Protein AF-A0A938LWQ4-F1 (afdb_monomer)

Secondary structure (DSSP, 8-state):
----------------HHHHHHHHHHHHHHHHS-GGGGTPPPPGGGSEEEEEE--STHHHHHHHHHHH-TTEEEEEEE-S-SS--GGGHHHHSTHHHHHHHHHHHHHHHHHTS---EETTTTEESS-GGGGGGTS--PPTT---

Sequence (144 aa):
MSDRKSDSRRREVGITRRRLLGGAAAAAAFSVVPHRVLGGQAAPSEKVNVAIIGTGGQGIVNMKQLFTEPDVRIATLCDLNEESDYSLFYHGGTAGPLTEFVLMGNVALRSGKKLDFDARNLKVTNVPEANQFLQPDYRAGRSL

Mean predicted aligned error: 15.52 Å

Radius of gyration: 34.4 Å; Cα contacts (8 Å, |Δi|>4): 99; chains: 1; bounding box: 74×56×107 Å

Foldseek 3Di:
DDDDDDDDDDPDPDDDPVNVVVVVVVVVVVVPDPCVVVVDQDDPVQADEDEQEDCPDVNVVVVVVQVVDSRHDDPYYHDPDPDWDCVLPRQGTPRNVVVVVVVVVVLCVVVVHDFDADPVVRATDPDRVSVCVSDDDDDPPDDD

Structure (mmCIF, N/CA/C/O backbone):
data_AF-A0A938LWQ4-F1
#
_entry.id   AF-A0A938LWQ4-F1
#
loop_
_atom_site.group_PDB
_atom_site.id
_atom_site.type_symbol
_atom_site.label_atom_id
_atom_site.label_alt_id
_atom_site.label_comp_id
_atom_site.label_asym_id
_atom_site.label_entity_id
_atom_site.label_seq_id
_atom_site.pdbx_PDB_ins_code
_atom_site.Cartn_x
_atom_site.Cartn_y
_atom_site.Cartn_z
_atom_site.occupancy
_atom_site.B_iso_or_equiv
_atom_site.auth_seq_id
_atom_site.auth_comp_id
_atom_site.auth_asym_id
_atom_site.auth_atom_id
_atom_site.pdbx_PDB_model_num
ATOM 1 N N . MET A 1 1 ? -56.860 -29.060 79.924 1.00 41.91 1 MET A N 1
ATOM 2 C CA . MET A 1 1 ? -55.897 -29.916 79.201 1.00 41.91 1 MET A CA 1
ATOM 3 C C . MET A 1 1 ? -56.249 -29.887 77.720 1.00 41.91 1 MET A C 1
ATOM 5 O O . MET A 1 1 ? -57.419 -30.059 77.410 1.00 41.91 1 MET A O 1
ATOM 9 N N . SER A 1 2 ? -55.245 -29.707 76.861 1.00 36.28 2 SER A N 1
ATOM 10 C CA . SER A 1 2 ? -55.266 -29.695 75.387 1.00 36.28 2 SER A CA 1
ATOM 11 C C . SER A 1 2 ? -55.358 -28.326 74.704 1.00 36.28 2 SER A C 1
ATOM 13 O O . SER A 1 2 ? -56.429 -27.819 74.383 1.00 36.28 2 SER A O 1
ATOM 15 N N . ASP A 1 3 ? -54.159 -27.822 74.417 1.00 49.84 3 ASP A N 1
ATOM 16 C CA . ASP A 1 3 ? -53.772 -26.829 73.419 1.00 49.84 3 ASP A CA 1
ATOM 17 C C . ASP A 1 3 ? -54.41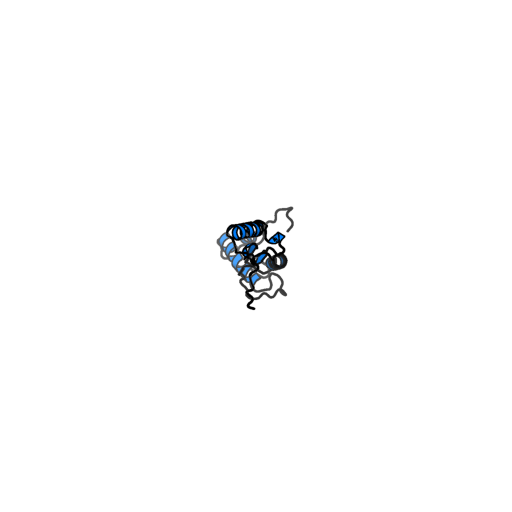4 -26.999 72.031 1.00 49.84 3 ASP A C 1
ATOM 19 O O . ASP A 1 3 ? -54.667 -28.116 71.568 1.00 49.84 3 ASP A O 1
ATOM 23 N N . ARG A 1 4 ? -54.508 -25.886 71.286 1.00 39.19 4 ARG A N 1
ATOM 24 C CA . ARG A 1 4 ? -54.213 -25.885 69.844 1.00 39.19 4 ARG A CA 1
ATOM 25 C C . ARG A 1 4 ? -53.704 -24.510 69.380 1.00 39.19 4 ARG A C 1
ATOM 27 O O . ARG A 1 4 ? -54.392 -23.503 69.508 1.00 39.19 4 ARG A O 1
ATOM 34 N N . LYS A 1 5 ? -52.461 -24.503 68.887 1.00 46.53 5 LYS A N 1
ATOM 35 C CA . LYS A 1 5 ? -51.712 -23.387 68.278 1.00 46.53 5 LYS A CA 1
ATOM 36 C C . LYS A 1 5 ? -52.145 -23.099 66.825 1.00 46.53 5 LYS A C 1
ATOM 38 O O . LYS A 1 5 ? -52.683 -23.984 66.173 1.00 46.53 5 LYS A O 1
ATOM 43 N N . SER A 1 6 ? -51.674 -21.929 66.361 1.00 43.19 6 SER A N 1
ATOM 44 C CA . SER A 1 6 ? -51.439 -21.436 64.981 1.00 43.19 6 SER A CA 1
ATOM 45 C C . SER A 1 6 ? -52.641 -20.791 64.265 1.00 43.19 6 SER A C 1
ATOM 47 O O . SER A 1 6 ? -53.777 -21.184 64.466 1.00 43.19 6 SER A O 1
ATOM 49 N N . ASP A 1 7 ? -52.493 -19.729 63.467 1.00 43.12 7 ASP A N 1
ATOM 50 C CA . ASP A 1 7 ? -51.381 -19.427 62.565 1.00 43.12 7 ASP A CA 1
ATOM 51 C C . ASP A 1 7 ? -51.295 -17.927 62.194 1.00 43.12 7 ASP A C 1
ATOM 53 O O . ASP A 1 7 ? -52.292 -17.258 61.908 1.00 43.12 7 ASP A O 1
ATOM 57 N N . SER A 1 8 ? -50.073 -17.395 62.191 1.00 49.62 8 SER A N 1
ATOM 58 C CA . SER A 1 8 ? -49.725 -16.048 61.742 1.00 49.62 8 SER A CA 1
ATOM 59 C C . SER A 1 8 ? -49.658 -16.017 60.212 1.00 49.62 8 SER A C 1
ATOM 61 O O . SER A 1 8 ? -48.726 -16.560 59.622 1.00 49.62 8 SER A O 1
ATOM 63 N N . ARG A 1 9 ? -50.615 -15.346 59.559 1.00 45.50 9 ARG A N 1
ATOM 64 C CA . AR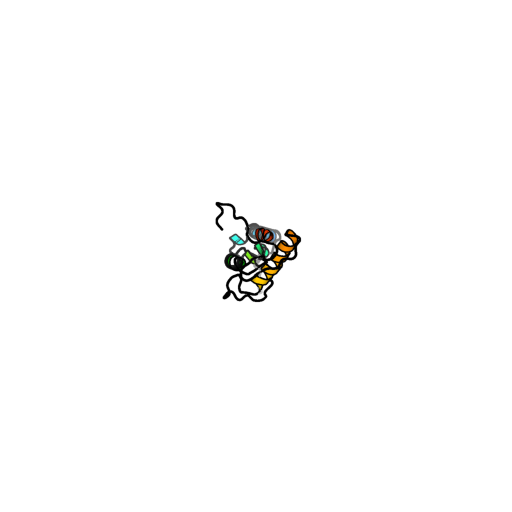G A 1 9 ? -50.643 -15.175 58.095 1.00 45.50 9 ARG A CA 1
ATOM 65 C C . ARG A 1 9 ? -49.373 -14.475 57.581 1.00 45.50 9 ARG A C 1
ATOM 67 O O . ARG A 1 9 ? -49.286 -13.247 57.598 1.00 45.50 9 ARG A O 1
ATOM 74 N N . ARG A 1 10 ? -48.407 -15.246 57.069 1.00 51.72 10 ARG A N 1
ATOM 75 C CA . ARG A 1 10 ? -47.344 -14.741 56.185 1.00 51.72 10 ARG A CA 1
ATOM 76 C C . ARG A 1 10 ? -48.003 -14.223 54.905 1.00 51.72 10 ARG A C 1
ATOM 78 O O . ARG A 1 10 ? -48.686 -14.973 54.216 1.00 51.72 10 ARG A O 1
ATOM 85 N N . ARG A 1 11 ? -47.814 -12.941 54.577 1.00 54.56 11 ARG A N 1
ATOM 86 C CA . ARG A 1 11 ? -48.158 -12.423 53.246 1.00 54.56 11 ARG A CA 1
ATOM 87 C C . ARG A 1 11 ? -47.180 -13.035 52.245 1.00 54.56 11 ARG A C 1
ATOM 89 O O . ARG A 1 11 ? -46.018 -12.640 52.217 1.00 54.56 11 ARG A O 1
ATOM 96 N N . GLU A 1 12 ? -47.638 -13.987 51.440 1.00 54.47 12 GLU A N 1
ATOM 97 C CA . GLU A 1 12 ? -46.891 -14.421 50.263 1.00 54.47 12 GLU A CA 1
ATOM 98 C C . GLU A 1 12 ? -46.734 -13.235 49.310 1.00 54.47 12 GLU A C 1
ATOM 100 O O . GLU A 1 12 ? -47.704 -12.663 48.807 1.00 54.47 12 GLU A O 1
ATOM 105 N N . VAL A 1 13 ? -45.487 -12.835 49.075 1.00 62.38 13 VAL A N 1
ATOM 106 C CA . VAL A 1 13 ? -45.141 -11.814 48.089 1.00 62.38 13 VAL A CA 1
ATOM 107 C C . VAL A 1 13 ? -45.169 -12.476 46.710 1.00 62.38 13 VAL A C 1
ATOM 109 O O . VAL A 1 13 ? -44.136 -12.802 46.136 1.00 62.38 13 VAL A O 1
ATOM 112 N N . GLY A 1 14 ? -46.372 -12.727 46.196 1.00 59.81 14 GLY A N 1
ATOM 113 C CA . GLY A 1 14 ? -46.571 -13.352 44.890 1.00 59.81 14 GLY A CA 1
ATOM 114 C C . GLY A 1 14 ? -46.091 -12.452 43.749 1.00 59.81 14 GLY A C 1
ATOM 115 O O . GLY A 1 14 ? -46.441 -11.267 43.684 1.00 59.81 14 GLY A O 1
ATOM 116 N N . ILE A 1 15 ? -45.303 -13.011 42.826 1.00 68.75 15 ILE A N 1
ATOM 117 C CA . ILE A 1 15 ? -44.886 -12.337 41.590 1.00 68.75 15 ILE A CA 1
ATOM 118 C C . ILE A 1 15 ? -46.146 -11.983 40.793 1.00 68.75 15 ILE A C 1
ATOM 120 O O . ILE A 1 15 ? -46.818 -12.837 40.222 1.00 68.75 15 ILE A O 1
ATOM 124 N N . THR A 1 16 ? -46.500 -10.700 40.785 1.00 77.12 16 THR A N 1
ATOM 125 C 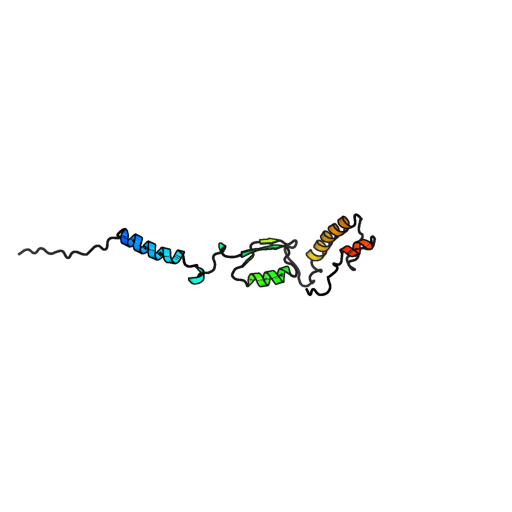CA . THR A 1 16 ? -47.697 -10.201 40.103 1.00 77.12 16 THR A CA 1
ATOM 126 C C . THR A 1 16 ? -47.316 -9.661 38.727 1.00 77.12 16 THR A C 1
ATOM 128 O O . THR A 1 16 ? -46.314 -8.959 38.603 1.00 77.12 16 THR A O 1
ATOM 131 N N . ARG A 1 17 ? -48.148 -9.886 37.698 1.00 73.56 17 ARG A N 1
ATOM 132 C CA . ARG A 1 17 ? -47.932 -9.369 36.325 1.00 73.56 17 ARG A CA 1
ATOM 133 C C . ARG A 1 17 ? -47.619 -7.870 36.284 1.00 73.56 17 ARG A C 1
ATOM 135 O O . ARG A 1 17 ? -46.773 -7.441 35.517 1.00 73.56 17 ARG A O 1
ATOM 142 N N . ARG A 1 18 ? -48.244 -7.077 37.160 1.00 71.88 18 ARG A N 1
ATOM 143 C CA . ARG A 1 18 ? -48.015 -5.627 37.283 1.00 71.88 18 ARG A CA 1
ATOM 144 C C . ARG A 1 18 ? -46.629 -5.279 37.841 1.00 71.88 18 ARG A C 1
ATOM 146 O O . ARG A 1 18 ? -46.050 -4.276 37.452 1.00 71.88 18 ARG A O 1
ATOM 153 N N . ARG A 1 19 ? -46.084 -6.127 38.715 1.00 70.50 19 ARG A N 1
ATOM 154 C CA . ARG A 1 19 ? -44.716 -6.016 39.236 1.00 70.50 19 ARG A CA 1
ATOM 155 C C . ARG A 1 19 ? -43.687 -6.444 38.194 1.00 70.50 19 ARG A C 1
ATOM 157 O O . ARG A 1 19 ? -42.657 -5.798 38.071 1.00 70.50 19 ARG A O 1
ATOM 164 N N . LEU A 1 20 ? -44.009 -7.479 37.416 1.00 74.38 20 LEU A N 1
ATOM 165 C CA . LEU A 1 20 ? -43.198 -7.920 36.283 1.00 74.38 20 LEU A CA 1
ATOM 166 C C . LEU A 1 20 ? -43.141 -6.842 35.187 1.00 74.38 20 LEU A C 1
ATOM 168 O O . LEU A 1 20 ? -42.060 -6.474 34.752 1.00 74.38 20 LEU A O 1
ATOM 172 N N . LEU A 1 21 ? -44.292 -6.279 34.803 1.00 75.62 21 LEU A N 1
ATOM 173 C CA . LEU A 1 21 ? -44.386 -5.189 33.825 1.00 75.62 21 LEU A CA 1
ATOM 174 C C . LEU A 1 21 ? -43.743 -3.896 34.341 1.00 75.62 21 LEU A C 1
ATOM 176 O O . LEU A 1 21 ? -43.045 -3.225 33.589 1.00 75.62 21 LEU A O 1
ATOM 180 N N . GLY A 1 22 ? -43.921 -3.573 35.626 1.00 71.12 22 GLY A N 1
ATOM 181 C CA . GLY A 1 22 ? -43.239 -2.444 36.262 1.00 71.12 22 GLY A CA 1
ATOM 182 C C . GLY A 1 22 ? -41.714 -2.601 36.276 1.00 71.12 22 GLY A C 1
ATOM 183 O O . GLY A 1 22 ? -41.002 -1.639 36.014 1.00 71.12 22 GLY A O 1
ATOM 184 N N . GLY A 1 23 ? -41.207 -3.817 36.509 1.00 68.31 23 GLY A N 1
ATOM 185 C CA . GLY A 1 23 ? -39.777 -4.128 36.410 1.00 68.31 23 GLY A CA 1
ATOM 186 C C . GLY A 1 23 ? -39.251 -4.121 34.970 1.00 68.31 23 GLY A C 1
ATOM 187 O O . GLY A 1 23 ? -38.166 -3.606 34.717 1.00 68.31 23 GLY A O 1
ATOM 188 N N . ALA A 1 24 ? -40.032 -4.625 34.011 1.00 65.62 24 ALA A N 1
ATOM 189 C CA . ALA A 1 24 ? -39.672 -4.637 32.593 1.00 65.62 24 ALA A CA 1
ATOM 190 C C . ALA A 1 24 ? -39.586 -3.220 31.998 1.00 65.62 24 ALA A C 1
ATOM 192 O O . ALA A 1 24 ? -38.665 -2.929 31.239 1.00 65.62 24 ALA A O 1
ATOM 193 N N . ALA A 1 25 ? -40.495 -2.319 32.387 1.00 64.12 25 ALA A N 1
ATOM 194 C CA . ALA A 1 25 ? -40.453 -0.917 31.972 1.00 64.12 25 ALA A CA 1
ATOM 195 C C . ALA A 1 25 ? -39.181 -0.200 32.467 1.00 64.12 25 ALA A C 1
ATOM 197 O O . ALA A 1 25 ? -38.581 0.571 31.721 1.00 64.12 25 ALA A O 1
ATOM 198 N N . ALA A 1 26 ? -38.725 -0.498 33.689 1.00 65.56 26 ALA A N 1
ATOM 199 C CA . ALA A 1 26 ? -37.473 0.043 34.220 1.00 65.56 26 ALA A CA 1
ATOM 200 C C . ALA A 1 26 ? -36.231 -0.505 33.489 1.00 65.56 26 ALA A C 1
ATOM 202 O O . ALA A 1 26 ? -35.278 0.236 33.264 1.00 65.56 26 ALA A O 1
ATOM 203 N N . ALA A 1 27 ? -36.244 -1.774 33.067 1.00 64.25 27 ALA A N 1
ATOM 204 C CA . ALA A 1 27 ? -35.154 -2.367 32.288 1.00 64.25 27 ALA A CA 1
ATOM 205 C C . ALA A 1 27 ? -35.065 -1.793 30.860 1.00 64.25 27 ALA A C 1
ATOM 207 O O . ALA A 1 27 ? -33.968 -1.571 30.352 1.00 64.25 27 ALA A O 1
ATOM 208 N N . ALA A 1 28 ? -36.205 -1.491 30.229 1.00 64.12 28 ALA A N 1
ATOM 209 C CA . ALA A 1 28 ? -36.238 -0.892 28.894 1.00 64.12 28 ALA A CA 1
ATOM 210 C C . ALA A 1 28 ? -35.584 0.502 28.850 1.00 64.12 28 ALA A C 1
ATOM 212 O O . ALA A 1 28 ? -34.988 0.861 27.835 1.00 64.12 28 ALA A O 1
ATOM 213 N N . ALA A 1 29 ? -35.606 1.260 29.951 1.00 62.03 29 ALA A N 1
ATOM 214 C CA . ALA A 1 29 ? -34.924 2.554 30.035 1.00 62.03 29 ALA A CA 1
ATOM 215 C C . ALA A 1 29 ? -33.407 2.451 29.764 1.00 62.03 29 ALA A C 1
ATOM 217 O O . ALA A 1 29 ? -32.833 3.358 29.167 1.00 62.03 29 ALA A O 1
ATOM 218 N N . PHE A 1 30 ? -32.769 1.324 30.105 1.00 61.81 30 PHE A N 1
ATOM 219 C CA . PHE A 1 30 ? -31.350 1.076 29.817 1.00 61.81 30 PHE A CA 1
ATOM 220 C C . PHE A 1 30 ? -31.072 0.690 28.358 1.00 61.81 30 PHE A C 1
ATOM 222 O O . PHE A 1 30 ? -29.930 0.772 27.924 1.00 61.81 30 PHE A O 1
ATOM 229 N N . SER A 1 31 ? -32.094 0.295 27.592 1.00 64.06 31 SER A N 1
ATOM 230 C CA . SER A 1 31 ? -31.951 -0.021 26.160 1.00 64.06 31 SER A CA 1
ATOM 231 C C . SER A 1 31 ? -32.012 1.209 25.249 1.00 64.06 31 SER A C 1
ATOM 233 O O . SER A 1 31 ? -31.576 1.141 24.105 1.00 64.06 31 SER A O 1
ATOM 235 N N . VAL A 1 32 ? -32.537 2.333 25.754 1.00 70.38 32 VAL A N 1
ATOM 236 C CA . VAL A 1 32 ? -32.623 3.607 25.016 1.00 70.38 32 VAL A CA 1
ATOM 237 C C . VAL A 1 32 ? -31.348 4.435 25.178 1.00 70.38 32 VAL A C 1
ATOM 239 O O . VAL A 1 32 ? -30.988 5.208 24.293 1.00 70.38 32 VAL A O 1
ATOM 242 N N . VAL A 1 33 ? -30.646 4.276 26.300 1.00 63.09 33 VAL A N 1
ATOM 243 C CA . VAL A 1 33 ? -29.387 4.978 26.543 1.00 63.09 33 VAL A CA 1
ATOM 244 C C . VAL A 1 33 ? -28.272 4.278 25.757 1.00 63.09 33 VAL A C 1
ATOM 246 O O . VAL A 1 33 ? -28.076 3.076 25.941 1.00 63.09 33 VAL A O 1
ATOM 249 N N . PRO A 1 34 ? -27.516 4.995 24.903 1.00 60.09 34 PRO A N 1
ATOM 250 C CA . PRO A 1 34 ? -26.382 4.416 24.194 1.00 60.09 34 PRO A CA 1
ATOM 251 C C . PRO A 1 34 ? -25.416 3.759 25.180 1.00 60.09 34 PRO A C 1
ATOM 253 O O . PRO A 1 34 ? -25.013 4.377 26.166 1.00 60.09 34 PRO A O 1
ATOM 256 N N . HIS A 1 35 ? -25.006 2.522 24.901 1.00 63.66 35 HIS A N 1
ATOM 257 C CA . HIS A 1 35 ? -24.163 1.737 25.809 1.00 63.66 35 HIS A CA 1
ATOM 258 C C . HIS A 1 35 ? -22.798 2.404 26.108 1.00 63.66 35 HIS A C 1
ATOM 260 O O . HIS A 1 35 ? -22.193 2.140 27.148 1.00 63.66 35 HIS A O 1
ATOM 266 N N . ARG A 1 36 ? -22.368 3.351 25.253 1.00 60.16 36 ARG A N 1
ATOM 267 C CA . ARG A 1 36 ? -21.210 4.238 25.461 1.00 60.16 36 ARG A CA 1
ATOM 268 C C . ARG A 1 36 ? -21.320 5.073 26.745 1.00 60.16 36 ARG A C 1
ATOM 270 O O . ARG A 1 36 ? -20.305 5.359 27.367 1.00 60.16 36 ARG A O 1
ATOM 277 N N . VAL A 1 37 ? -22.535 5.425 27.176 1.00 66.44 37 VAL A N 1
ATOM 278 C CA . VAL A 1 37 ? -22.796 6.176 28.422 1.00 66.44 37 VAL A CA 1
ATOM 279 C C . VAL A 1 37 ? -22.718 5.266 29.658 1.00 66.44 37 VAL A C 1
ATOM 281 O O . VAL A 1 37 ? -22.463 5.737 30.761 1.00 66.44 37 VAL A O 1
ATOM 284 N N . LEU A 1 38 ? -22.893 3.953 29.479 1.00 68.50 38 LEU A N 1
ATOM 285 C CA . LEU A 1 38 ? -22.858 2.945 30.544 1.00 68.50 38 LEU A CA 1
ATOM 286 C C . LEU A 1 38 ? -21.462 2.319 30.740 1.00 68.50 38 LEU A C 1
ATOM 288 O O . LEU A 1 38 ? -21.314 1.401 31.544 1.00 68.50 38 LEU A O 1
ATOM 292 N N . GLY A 1 39 ? -20.434 2.817 30.040 1.00 60.09 39 GLY A N 1
ATOM 293 C CA . GLY A 1 39 ? -19.034 2.429 30.256 1.00 60.09 39 GLY A CA 1
ATOM 294 C C . GLY A 1 39 ? -18.616 1.077 29.661 1.00 60.09 39 GLY A C 1
ATOM 295 O O . GLY A 1 39 ? -17.603 0.522 30.079 1.00 60.09 39 GLY A O 1
ATOM 296 N N . GLY A 1 40 ? -19.371 0.530 28.702 1.00 66.50 40 GLY A N 1
ATOM 297 C CA . GLY A 1 40 ? -19.002 -0.700 27.987 1.00 66.50 40 GLY A CA 1
ATOM 298 C C . GLY A 1 40 ? -17.992 -0.460 26.856 1.00 66.50 40 GLY A C 1
ATOM 299 O O . GLY A 1 40 ? -17.974 0.611 26.251 1.00 66.50 40 GLY A O 1
ATOM 300 N N . GLN A 1 41 ? -17.157 -1.459 26.540 1.00 64.88 41 GLN A N 1
ATOM 301 C CA . GLN A 1 41 ? -16.360 -1.432 25.306 1.00 64.88 41 GLN A CA 1
ATOM 302 C C . GLN A 1 41 ? -17.291 -1.472 24.090 1.00 64.88 41 GLN A C 1
ATOM 304 O O . GLN A 1 41 ? -18.196 -2.305 24.047 1.00 64.88 41 GLN A O 1
ATOM 309 N N . ALA A 1 42 ? -17.027 -0.608 23.102 1.00 65.44 42 ALA A N 1
ATOM 310 C CA . ALA A 1 42 ? -17.794 -0.547 21.863 1.00 65.44 42 ALA A CA 1
ATOM 311 C C . ALA A 1 42 ? -17.909 -1.938 21.225 1.00 65.44 42 ALA A C 1
ATOM 313 O O . ALA A 1 42 ? -16.896 -2.581 20.919 1.00 65.44 42 ALA A O 1
ATOM 314 N N . ALA A 1 43 ? -19.147 -2.396 21.023 1.00 69.00 43 ALA A N 1
ATOM 315 C CA . ALA A 1 43 ? -19.410 -3.654 20.340 1.00 69.00 43 ALA A CA 1
ATOM 316 C C . ALA A 1 43 ? -18.754 -3.647 18.942 1.00 69.00 43 ALA A C 1
ATOM 318 O O . ALA A 1 43 ? -18.733 -2.603 18.287 1.00 69.00 43 ALA A O 1
ATOM 319 N N . PRO A 1 44 ? -18.256 -4.788 18.427 1.00 65.25 44 PRO A N 1
ATOM 320 C CA . PRO A 1 44 ? -17.601 -4.840 17.116 1.00 65.25 44 PRO A CA 1
ATOM 321 C C . PRO A 1 44 ? -18.435 -4.282 15.949 1.00 65.25 44 PRO A C 1
ATOM 323 O O . PRO A 1 44 ? -17.860 -3.860 14.953 1.00 65.25 44 PRO A O 1
ATOM 326 N N . SER A 1 45 ? -19.768 -4.271 16.064 1.00 73.62 45 SER A N 1
ATOM 327 C CA . SER A 1 45 ? -20.697 -3.693 15.083 1.00 73.62 45 SER A CA 1
ATOM 328 C C . SER A 1 45 ? -20.775 -2.163 15.106 1.00 73.62 45 SER A C 1
ATOM 330 O O . SER A 1 45 ? -21.267 -1.577 14.150 1.00 73.62 45 SER A O 1
ATOM 332 N N . GLU A 1 46 ? -20.325 -1.515 16.182 1.00 76.88 46 GLU A N 1
ATOM 333 C CA . GLU A 1 46 ? -20.259 -0.052 16.287 1.00 76.88 46 GLU A CA 1
ATOM 334 C C . GLU A 1 46 ? -18.932 0.524 15.770 1.00 76.88 46 GLU A C 1
ATOM 336 O O . GLU A 1 46 ? -18.773 1.742 15.717 1.00 76.88 46 GLU A O 1
ATOM 341 N N . LYS A 1 47 ? -17.975 -0.337 15.402 1.00 88.00 47 LYS A N 1
ATOM 342 C CA . LYS A 1 47 ? -16.682 0.078 14.855 1.00 88.00 47 LYS A CA 1
ATOM 343 C C . LYS A 1 47 ? -16.746 0.229 13.341 1.00 88.00 47 LYS A C 1
ATOM 345 O O . LYS A 1 47 ? -17.387 -0.560 12.645 1.00 88.00 47 LYS A O 1
ATOM 350 N N . VAL A 1 48 ? -16.005 1.199 12.819 1.00 91.00 48 VAL A N 1
ATOM 351 C CA . VAL A 1 48 ? -15.792 1.350 11.380 1.00 91.00 48 VAL A CA 1
ATOM 352 C C . VAL A 1 48 ? -14.877 0.224 10.900 1.00 91.00 48 VAL A C 1
ATOM 354 O O . VAL A 1 48 ? -13.731 0.113 11.338 1.00 91.00 48 VAL A O 1
ATOM 357 N N . ASN A 1 49 ? -15.384 -0.614 9.992 1.00 92.69 49 ASN A N 1
ATOM 358 C C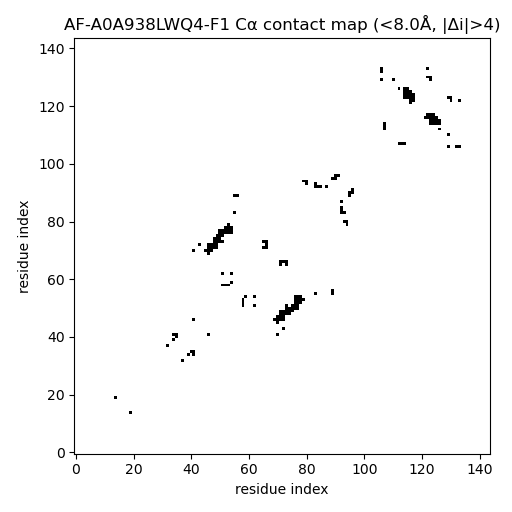A . ASN A 1 49 ? -14.608 -1.685 9.372 1.00 92.69 49 ASN A CA 1
ATOM 359 C C . ASN A 1 49 ? -13.791 -1.137 8.203 1.00 92.69 49 ASN A C 1
ATOM 361 O O . ASN A 1 49 ? -14.349 -0.679 7.207 1.00 92.69 49 ASN A O 1
ATOM 365 N N . VAL A 1 50 ? -12.471 -1.223 8.319 1.00 93.38 50 VAL A N 1
ATOM 366 C CA . VAL A 1 50 ? -11.525 -0.737 7.315 1.00 93.38 50 VAL A CA 1
ATOM 367 C C . VAL A 1 50 ? -10.832 -1.921 6.648 1.00 93.38 50 VAL A C 1
ATOM 369 O O . VAL A 1 50 ? -10.336 -2.826 7.321 1.00 93.38 50 VAL A O 1
ATOM 372 N N . ALA A 1 51 ? -10.795 -1.905 5.317 1.00 93.88 51 ALA A N 1
ATOM 373 C CA . ALA A 1 51 ? -9.944 -2.775 4.514 1.00 93.88 51 ALA A CA 1
ATOM 374 C C . ALA A 1 51 ? -8.701 -1.992 4.082 1.00 93.88 51 ALA A C 1
ATOM 376 O O . ALA A 1 51 ? -8.821 -0.846 3.649 1.00 93.88 51 ALA A O 1
ATOM 377 N N . ILE A 1 52 ? -7.525 -2.608 4.186 1.00 90.75 52 ILE A N 1
ATOM 378 C CA . ILE A 1 52 ? -6.266 -2.001 3.743 1.00 90.75 52 ILE A CA 1
ATOM 379 C C . ILE A 1 52 ? -5.767 -2.738 2.499 1.00 90.75 52 ILE A C 1
ATOM 381 O O . ILE A 1 52 ? -5.628 -3.961 2.519 1.00 90.75 52 ILE A O 1
ATOM 385 N N . ILE A 1 53 ? -5.495 -1.985 1.430 1.00 91.38 53 ILE A N 1
ATOM 386 C CA . ILE A 1 53 ? -4.890 -2.477 0.186 1.00 91.38 53 ILE A CA 1
ATOM 387 C C . ILE A 1 53 ? -3.551 -1.765 0.017 1.00 91.38 53 ILE A C 1
ATOM 389 O O . ILE A 1 53 ? -3.524 -0.545 -0.140 1.00 91.38 53 ILE A O 1
ATOM 393 N N . GLY A 1 54 ? -2.459 -2.524 0.056 1.00 87.69 54 GLY A N 1
ATOM 394 C CA . GLY A 1 54 ? -1.105 -1.979 0.097 1.00 87.69 54 GLY A CA 1
ATOM 395 C C . GLY A 1 54 ? -0.721 -1.535 1.510 1.00 87.69 54 GLY A C 1
ATOM 396 O O . GLY A 1 54 ? -1.223 -0.553 2.054 1.00 87.69 54 GLY A O 1
ATOM 397 N N . THR A 1 55 ? 0.195 -2.279 2.112 1.00 85.12 55 THR A N 1
ATOM 398 C CA . THR A 1 55 ? 0.650 -2.131 3.503 1.00 85.12 55 THR A CA 1
ATOM 399 C C . THR A 1 55 ? 2.025 -1.498 3.602 1.00 85.12 55 THR A C 1
ATOM 401 O O . THR A 1 55 ? 2.426 -1.037 4.670 1.00 85.12 55 THR A O 1
ATOM 404 N N . GLY A 1 56 ? 2.718 -1.404 2.469 1.00 81.50 56 GLY A N 1
ATOM 405 C CA . GLY A 1 56 ? 3.947 -0.651 2.339 1.00 81.50 56 GLY A CA 1
ATOM 406 C C . GLY A 1 56 ? 3.732 0.851 2.506 1.00 81.50 56 GLY A C 1
ATOM 407 O O . GLY A 1 56 ? 2.673 1.418 2.223 1.00 81.50 56 GLY A O 1
ATOM 408 N N . GLY A 1 57 ? 4.787 1.528 2.935 1.00 81.94 57 GLY A N 1
ATOM 409 C CA . GLY A 1 57 ? 4.873 2.962 2.784 1.00 81.94 57 GLY A CA 1
ATOM 410 C C . GLY A 1 57 ? 3.870 3.788 3.588 1.00 81.94 57 GLY A C 1
ATOM 411 O O . GLY A 1 57 ? 3.832 3.686 4.808 1.00 81.94 57 GLY A O 1
ATOM 412 N N . GLN A 1 58 ? 3.052 4.616 2.928 1.00 82.75 58 GLN A N 1
ATOM 413 C CA . GLN A 1 58 ? 1.999 5.381 3.616 1.00 82.75 58 GLN A CA 1
ATOM 414 C C . GLN A 1 58 ? 0.943 4.456 4.239 1.00 82.75 58 GLN A C 1
ATOM 416 O O . GLN A 1 58 ? 0.349 4.800 5.260 1.00 82.75 58 GLN A O 1
ATOM 421 N N . GLY A 1 59 ? 0.762 3.252 3.681 1.00 85.50 59 GLY A N 1
ATOM 422 C CA . GLY A 1 59 ? -0.120 2.228 4.234 1.00 85.50 59 GLY A CA 1
ATOM 423 C C . GLY A 1 59 ? 0.241 1.886 5.677 1.00 85.50 59 GLY A C 1
ATOM 424 O O . GLY A 1 59 ? -0.642 1.881 6.531 1.00 85.50 59 GLY A O 1
ATOM 425 N N . ILE A 1 60 ? 1.530 1.701 5.991 1.00 85.94 60 ILE A N 1
ATOM 426 C CA . ILE A 1 60 ? 1.964 1.373 7.357 1.00 85.94 60 ILE A CA 1
ATOM 427 C C . ILE A 1 60 ? 1.757 2.537 8.329 1.00 85.94 60 ILE A C 1
ATOM 429 O O . ILE A 1 60 ? 1.416 2.315 9.490 1.00 85.94 60 ILE A O 1
ATOM 433 N N . VAL A 1 61 ? 1.957 3.776 7.869 1.00 87.25 61 VAL A N 1
ATOM 434 C CA . VAL A 1 61 ? 1.786 4.983 8.691 1.00 87.25 61 VAL A CA 1
ATOM 435 C C . VAL A 1 61 ? 0.315 5.141 9.060 1.00 87.25 61 VAL A C 1
ATOM 437 O O . VAL A 1 61 ? -0.017 5.224 10.243 1.00 87.25 61 VAL A O 1
ATOM 440 N N . ASN A 1 62 ? -0.563 5.067 8.061 1.00 89.50 62 ASN A N 1
ATOM 441 C CA . ASN A 1 62 ? -2.005 5.156 8.255 1.00 89.50 62 ASN A CA 1
ATOM 442 C C . ASN A 1 62 ? -2.516 3.999 9.116 1.00 89.50 62 ASN A C 1
ATOM 444 O O . ASN A 1 62 ? -3.303 4.207 10.031 1.00 89.50 62 ASN A O 1
ATOM 448 N N . MET A 1 63 ? -2.039 2.777 8.874 1.00 90.31 63 MET A N 1
ATOM 449 C CA . MET A 1 63 ? -2.450 1.602 9.638 1.00 90.31 63 MET A CA 1
ATOM 450 C C . MET A 1 63 ? -2.066 1.728 11.116 1.00 90.31 63 MET A C 1
ATOM 452 O O . MET A 1 63 ? -2.898 1.466 11.980 1.00 90.31 63 MET A O 1
ATOM 456 N N . LYS A 1 64 ? -0.843 2.187 11.420 1.00 89.38 64 LYS A N 1
ATOM 457 C CA . LYS A 1 64 ? -0.402 2.446 12.800 1.00 89.38 64 LYS A CA 1
ATOM 458 C C . LYS A 1 64 ? -1.297 3.463 13.505 1.00 89.38 64 LYS A C 1
ATOM 460 O O . LYS A 1 64 ? -1.635 3.250 14.663 1.00 89.38 64 LYS A O 1
ATOM 465 N N . GLN A 1 65 ? -1.703 4.527 12.813 1.00 92.06 65 GLN A N 1
ATOM 466 C CA . GLN A 1 65 ? -2.637 5.514 13.362 1.00 92.06 65 GLN A CA 1
ATOM 467 C C . GLN A 1 65 ? -4.026 4.903 13.585 1.00 92.06 65 GLN A C 1
ATOM 469 O O . GLN A 1 65 ? -4.579 5.003 14.676 1.00 92.06 65 GLN A O 1
ATOM 474 N N . LEU A 1 66 ? -4.553 4.172 12.602 1.00 92.94 66 LEU A N 1
ATOM 475 C CA . LEU A 1 66 ? -5.857 3.513 12.701 1.00 92.94 66 LEU A CA 1
ATOM 476 C C . LEU A 1 66 ? -5.910 2.454 13.812 1.00 92.94 66 LEU A C 1
ATOM 478 O O . LEU A 1 66 ? -6.960 2.271 14.416 1.00 92.94 66 LEU A O 1
ATOM 482 N N . PHE A 1 67 ? -4.798 1.783 14.128 1.00 89.75 67 PHE A N 1
ATOM 483 C CA . PHE A 1 67 ? -4.725 0.849 15.258 1.00 89.75 67 PHE A CA 1
ATOM 484 C C . PHE A 1 67 ? -4.870 1.526 16.623 1.00 89.75 67 PHE A C 1
ATOM 486 O O . PHE A 1 67 ? -5.275 0.868 17.581 1.00 89.75 67 PHE A O 1
ATOM 493 N N . THR A 1 68 ? -4.536 2.815 16.729 1.00 91.38 68 THR A N 1
ATOM 494 C CA . THR A 1 68 ? -4.726 3.575 17.972 1.00 91.38 68 THR A CA 1
ATOM 495 C C . THR A 1 68 ? -6.152 4.090 18.143 1.00 91.38 68 THR A C 1
ATOM 497 O O . THR A 1 68 ? -6.530 4.457 19.254 1.00 91.38 68 THR A O 1
ATOM 500 N N . GLU A 1 69 ? -6.962 4.061 17.082 1.00 91.94 69 GLU A N 1
ATOM 501 C CA . GLU A 1 69 ? -8.337 4.544 17.119 1.00 91.94 69 GLU A CA 1
ATOM 502 C C . GLU A 1 69 ? -9.288 3.475 17.683 1.00 91.94 69 GLU A C 1
ATOM 504 O O . GLU A 1 69 ? -9.492 2.424 17.064 1.00 91.94 69 GLU A O 1
ATOM 509 N N . PRO A 1 70 ? -9.932 3.713 18.840 1.00 87.62 70 PRO A N 1
ATOM 510 C CA . PRO A 1 70 ? -10.769 2.706 19.496 1.00 87.62 70 PRO A CA 1
ATOM 511 C C . PRO A 1 70 ? -12.014 2.330 18.678 1.00 87.62 70 PRO A C 1
ATOM 513 O O . PRO A 1 70 ? -12.515 1.205 18.801 1.00 87.62 70 PRO A O 1
ATOM 516 N N . ASP A 1 71 ? -12.479 3.249 17.830 1.00 89.81 71 ASP A N 1
ATOM 517 C CA . ASP A 1 71 ? -13.666 3.115 16.982 1.00 89.81 71 ASP A CA 1
ATOM 518 C C . ASP A 1 71 ? -13.370 2.485 15.610 1.00 89.81 71 ASP A C 1
ATOM 520 O O . ASP A 1 71 ? -14.287 2.279 14.813 1.00 89.81 71 ASP A O 1
ATOM 524 N N . VAL A 1 72 ? -12.115 2.124 15.326 1.00 92.38 72 VAL A N 1
ATOM 525 C CA . VAL A 1 72 ? -11.721 1.481 14.069 1.00 92.38 72 VAL A CA 1
ATOM 526 C C . VAL A 1 72 ? -11.448 -0.004 14.286 1.00 92.38 72 VAL A C 1
ATOM 528 O O . VAL A 1 72 ? -10.907 -0.445 15.302 1.00 92.38 72 VAL A O 1
ATOM 531 N N . ARG A 1 73 ? -11.832 -0.806 13.293 1.00 91.19 73 ARG A N 1
ATOM 532 C CA . ARG A 1 73 ? -11.435 -2.204 13.165 1.00 91.19 73 ARG A CA 1
ATOM 533 C C . ARG A 1 73 ? -10.847 -2.425 11.778 1.00 91.19 73 ARG A C 1
ATOM 535 O O . ARG A 1 73 ? -11.554 -2.326 10.779 1.00 91.19 73 ARG A O 1
ATOM 542 N N . ILE A 1 74 ? -9.579 -2.815 11.720 1.00 92.00 74 ILE A N 1
ATOM 543 C CA . ILE A 1 74 ? -8.987 -3.331 10.483 1.00 92.00 74 ILE A CA 1
ATOM 544 C C . ILE A 1 74 ? -9.542 -4.741 10.273 1.00 92.00 74 ILE A C 1
ATOM 546 O O . ILE A 1 74 ? -9.278 -5.652 11.057 1.00 92.00 74 ILE A O 1
ATOM 550 N N . ALA A 1 75 ? -10.401 -4.895 9.269 1.00 92.06 75 ALA A N 1
ATOM 551 C CA . ALA A 1 75 ? -11.144 -6.126 9.024 1.00 92.06 75 ALA A CA 1
ATOM 552 C C . ALA A 1 75 ? -10.396 -7.084 8.094 1.00 92.06 75 ALA A C 1
ATOM 554 O O . ALA A 1 75 ? -10.479 -8.295 8.281 1.00 92.06 75 ALA A O 1
ATOM 555 N N . THR A 1 76 ? -9.685 -6.545 7.101 1.00 92.62 76 THR A N 1
ATOM 556 C CA . THR A 1 76 ? -8.920 -7.331 6.132 1.00 92.62 76 THR A CA 1
ATOM 557 C C . THR A 1 76 ? -7.720 -6.554 5.614 1.00 92.62 76 THR A C 1
ATOM 559 O O . THR A 1 76 ? -7.717 -5.319 5.584 1.00 92.62 76 THR A O 1
ATOM 562 N N . LEU A 1 77 ? -6.726 -7.312 5.168 1.00 91.50 77 LEU A N 1
ATOM 563 C CA . LEU A 1 77 ? -5.484 -6.834 4.592 1.00 91.50 77 LEU A CA 1
ATOM 564 C C . LEU A 1 77 ? -5.282 -7.478 3.223 1.00 91.50 77 LEU A C 1
ATOM 566 O O . LEU A 1 77 ? -5.574 -8.661 3.057 1.00 91.50 77 LEU A O 1
ATOM 570 N N . CYS A 1 78 ? -4.792 -6.708 2.260 1.00 90.19 78 CYS A N 1
ATOM 571 C CA . CYS A 1 78 ? -4.369 -7.204 0.959 1.00 90.19 78 CYS A CA 1
ATOM 572 C C . CYS A 1 78 ? -3.023 -6.574 0.603 1.00 90.19 78 CYS A C 1
ATOM 574 O O . CYS A 1 78 ? -2.915 -5.351 0.490 1.00 90.19 78 CYS A O 1
ATOM 576 N N . ASP A 1 79 ? -2.009 -7.412 0.428 1.00 87.00 79 ASP A N 1
ATOM 577 C CA . ASP A 1 79 ? -0.708 -7.031 -0.106 1.00 87.00 79 ASP A CA 1
ATOM 578 C C . ASP A 1 79 ? -0.194 -8.151 -1.020 1.00 87.00 79 ASP A C 1
ATOM 580 O O . ASP A 1 79 ? -0.642 -9.294 -0.927 1.00 87.00 79 ASP A O 1
ATOM 584 N N . LEU A 1 80 ? 0.715 -7.806 -1.928 1.00 82.50 80 LEU A N 1
ATOM 585 C CA . LEU A 1 80 ? 1.386 -8.763 -2.809 1.00 82.50 80 LEU A CA 1
ATOM 586 C C . LEU A 1 80 ? 2.434 -9.570 -2.042 1.00 82.50 80 LEU A C 1
ATOM 588 O O . LEU A 1 80 ? 2.730 -10.705 -2.411 1.00 82.50 80 LEU A O 1
ATOM 592 N N . ASN A 1 81 ? 2.989 -8.973 -0.988 1.00 79.50 81 ASN A N 1
ATOM 593 C CA . ASN A 1 81 ? 3.998 -9.593 -0.156 1.00 79.50 81 ASN A CA 1
ATOM 594 C C . ASN A 1 81 ? 3.383 -10.104 1.147 1.00 79.50 81 ASN A C 1
ATOM 596 O O . ASN A 1 81 ? 2.692 -9.365 1.846 1.00 79.50 81 ASN A O 1
ATOM 600 N N . GLU A 1 82 ? 3.707 -11.342 1.509 1.00 81.19 82 GLU A N 1
ATOM 601 C CA . GLU A 1 82 ? 3.396 -11.880 2.838 1.00 81.19 82 GLU A CA 1
ATOM 602 C C . GLU A 1 82 ? 4.240 -11.192 3.924 1.00 81.19 82 GLU A C 1
ATOM 604 O O . GLU A 1 82 ? 3.735 -10.846 4.990 1.00 81.19 82 GLU A O 1
ATOM 609 N N . GLU A 1 83 ? 5.504 -10.897 3.608 1.00 77.00 83 GLU A N 1
ATOM 610 C CA . GLU A 1 83 ? 6.437 -10.174 4.471 1.00 77.00 83 GLU A CA 1
ATOM 611 C C . GLU A 1 83 ? 7.152 -9.066 3.692 1.00 77.00 83 GLU A C 1
ATOM 613 O O . GLU A 1 83 ? 7.453 -9.207 2.507 1.00 77.00 83 GLU A O 1
ATOM 618 N N . SER A 1 84 ? 7.450 -7.950 4.357 1.00 73.31 84 SER A N 1
ATOM 619 C CA . SER A 1 84 ? 8.168 -6.826 3.748 1.00 73.31 84 SER A CA 1
ATOM 6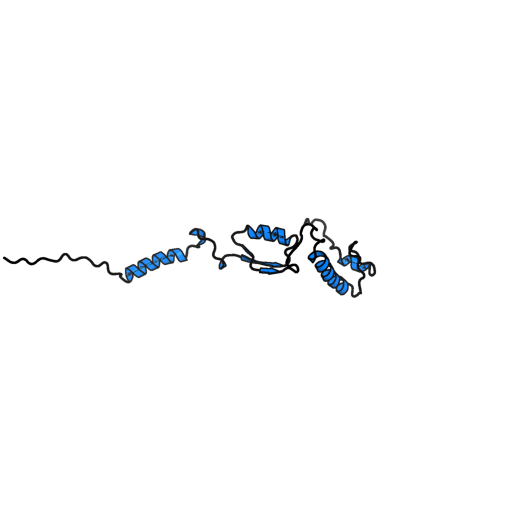20 C C . SER A 1 84 ? 9.390 -6.448 4.574 1.00 73.31 84 SER A C 1
ATOM 622 O O . SER A 1 84 ? 9.274 -6.134 5.759 1.00 73.31 84 SER A O 1
ATOM 624 N N . ASP A 1 85 ? 10.557 -6.428 3.930 1.00 74.75 85 ASP A N 1
ATOM 625 C CA . ASP A 1 85 ? 11.770 -5.846 4.497 1.00 74.75 85 ASP A CA 1
ATOM 626 C C . ASP A 1 85 ? 11.766 -4.327 4.280 1.00 74.75 85 ASP A C 1
ATOM 628 O O . ASP A 1 85 ? 11.971 -3.822 3.174 1.00 74.75 85 ASP A O 1
ATOM 632 N N . TYR A 1 86 ? 11.516 -3.588 5.359 1.00 71.12 86 TYR A N 1
ATOM 633 C CA . TYR A 1 86 ? 11.480 -2.127 5.344 1.00 71.12 86 TYR A CA 1
ATOM 634 C C . TYR A 1 86 ? 12.869 -1.477 5.440 1.00 71.12 86 TYR A C 1
ATOM 636 O O . TYR A 1 86 ? 12.964 -0.253 5.330 1.00 71.12 86 TYR A O 1
ATOM 644 N N . SER A 1 87 ? 13.946 -2.252 5.628 1.00 72.81 87 SER A N 1
ATOM 645 C CA . SER A 1 87 ? 15.317 -1.722 5.673 1.00 72.81 87 SER A CA 1
ATOM 646 C C . SER A 1 87 ? 15.777 -1.178 4.317 1.00 72.81 87 SER A C 1
ATOM 648 O O . SER A 1 87 ? 16.567 -0.237 4.258 1.00 72.81 87 SER A O 1
ATOM 650 N N . LEU A 1 88 ? 15.213 -1.704 3.227 1.00 66.88 88 LEU A N 1
ATOM 651 C CA . LEU A 1 88 ? 15.550 -1.336 1.852 1.00 66.88 88 LEU A CA 1
ATOM 652 C C . LEU A 1 88 ? 14.790 -0.099 1.332 1.00 66.88 88 LEU A C 1
ATOM 654 O O . LEU A 1 88 ? 14.927 0.263 0.162 1.00 66.88 88 LEU A O 1
ATOM 658 N N . PHE A 1 89 ? 14.035 0.586 2.203 1.00 62.44 89 PHE A N 1
ATOM 659 C CA . PHE A 1 89 ? 13.180 1.732 1.861 1.00 62.44 89 PHE A CA 1
ATOM 660 C C . PHE A 1 89 ? 12.127 1.382 0.780 1.00 62.44 89 PHE A C 1
ATOM 662 O O . PHE A 1 89 ? 12.133 0.300 0.201 1.00 62.44 89 PHE A O 1
ATOM 669 N N . TYR A 1 90 ? 11.174 2.282 0.513 1.00 61.88 90 TYR A N 1
ATOM 670 C CA . TYR A 1 90 ? 9.956 2.037 -0.296 1.00 61.88 90 TYR A CA 1
ATOM 671 C C . TYR A 1 90 ? 10.141 1.257 -1.618 1.00 61.88 90 TYR A C 1
ATOM 673 O O . TYR A 1 90 ? 9.215 0.574 -2.050 1.00 61.88 90 TYR A O 1
ATOM 681 N N . HIS A 1 91 ? 11.305 1.367 -2.261 1.00 63.19 91 HIS A N 1
ATOM 682 C CA . HIS A 1 91 ? 11.573 0.804 -3.587 1.00 63.19 91 HIS A CA 1
ATOM 683 C C . HIS A 1 91 ? 12.529 -0.393 -3.596 1.00 63.19 91 HIS A C 1
ATOM 685 O O . HIS A 1 91 ? 12.686 -1.018 -4.640 1.00 63.19 91 HIS A O 1
ATOM 691 N N . GLY A 1 92 ? 13.177 -0.719 -2.475 1.00 66.31 92 GLY A N 1
ATOM 692 C CA . GLY A 1 92 ? 14.197 -1.768 -2.464 1.00 66.31 92 GLY A CA 1
ATOM 693 C C . GLY A 1 92 ? 13.679 -3.166 -2.107 1.00 66.31 92 GLY A C 1
ATOM 694 O O . GLY A 1 92 ? 14.389 -4.141 -2.324 1.00 66.31 92 GLY A O 1
ATOM 695 N N . GLY A 1 93 ? 12.447 -3.284 -1.600 1.00 73.00 93 GLY A N 1
ATOM 696 C CA . GLY A 1 93 ? 11.777 -4.571 -1.373 1.00 73.00 93 GLY A CA 1
ATOM 697 C C . GLY A 1 93 ? 10.981 -5.060 -2.590 1.00 73.00 93 GLY A C 1
ATOM 698 O O . GLY A 1 93 ? 10.696 -4.294 -3.505 1.00 73.00 93 GLY A O 1
ATOM 699 N N . THR A 1 94 ? 10.542 -6.320 -2.580 1.00 74.38 94 THR A N 1
ATOM 700 C CA . THR A 1 94 ? 9.875 -7.008 -3.710 1.00 74.38 94 THR A CA 1
ATOM 701 C C . THR A 1 94 ? 8.656 -6.274 -4.290 1.00 74.38 94 THR A C 1
ATOM 703 O O . THR A 1 94 ? 8.421 -6.318 -5.498 1.00 74.38 94 THR A O 1
ATOM 706 N N . ALA A 1 95 ? 7.887 -5.561 -3.461 1.00 78.19 95 ALA A N 1
ATOM 707 C CA . ALA A 1 95 ? 6.654 -4.901 -3.906 1.00 78.19 95 ALA A CA 1
ATOM 708 C C . ALA A 1 95 ? 6.909 -3.662 -4.779 1.00 78.19 95 ALA A C 1
ATOM 710 O O . ALA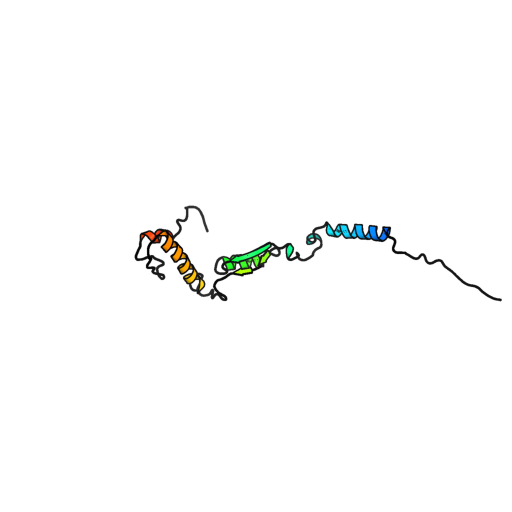 A 1 95 ? 6.090 -3.355 -5.646 1.00 78.19 95 ALA A O 1
ATOM 711 N N . GLY A 1 96 ? 8.028 -2.958 -4.573 1.00 79.12 96 GLY A N 1
ATOM 712 C CA . GLY A 1 96 ? 8.362 -1.740 -5.315 1.00 79.12 96 GLY A CA 1
ATOM 713 C C . GLY A 1 96 ? 8.544 -2.014 -6.813 1.00 79.12 96 GLY A C 1
ATOM 714 O O . GLY A 1 96 ? 7.753 -1.505 -7.610 1.00 79.12 96 GLY A O 1
ATOM 715 N N . PRO A 1 97 ? 9.498 -2.882 -7.200 1.00 79.44 97 PRO A N 1
ATOM 716 C CA . PRO A 1 97 ? 9.725 -3.261 -8.593 1.00 79.44 97 PRO A CA 1
ATOM 717 C C . PRO A 1 97 ? 8.516 -3.942 -9.245 1.00 79.44 97 PRO A C 1
ATOM 719 O O . PRO A 1 97 ? 8.261 -3.749 -10.431 1.00 79.44 97 PRO A O 1
ATOM 722 N N . LEU A 1 98 ? 7.735 -4.720 -8.485 1.00 81.94 98 LEU A N 1
ATOM 723 C CA . LEU A 1 98 ? 6.520 -5.349 -9.009 1.00 81.94 98 LEU A CA 1
ATOM 724 C C . LEU A 1 98 ? 5.443 -4.307 -9.342 1.00 81.94 98 LEU A C 1
ATOM 726 O O . LEU A 1 98 ? 4.835 -4.360 -10.411 1.00 81.94 98 LEU A O 1
ATOM 730 N N . THR A 1 99 ? 5.234 -3.333 -8.455 1.00 82.50 99 THR A N 1
ATOM 731 C CA . THR A 1 99 ? 4.305 -2.223 -8.702 1.00 82.50 99 THR A CA 1
ATOM 732 C C . THR A 1 99 ? 4.770 -1.391 -9.893 1.00 82.50 99 THR A C 1
ATOM 734 O O . THR A 1 99 ? 3.967 -1.066 -10.764 1.00 82.50 99 THR A O 1
ATOM 737 N N . GLU A 1 100 ? 6.067 -1.097 -9.977 1.00 83.69 100 GLU A N 1
ATOM 738 C CA . GLU A 1 100 ? 6.672 -0.399 -11.112 1.00 83.69 100 GLU A CA 1
ATOM 739 C C . GLU A 1 100 ? 6.435 -1.140 -12.434 1.00 83.69 100 GLU A C 1
ATOM 741 O O . GLU A 1 100 ? 5.973 -0.538 -13.403 1.00 83.69 100 GLU A O 1
ATOM 746 N N . PHE A 1 101 ? 6.649 -2.457 -12.461 1.00 85.56 101 PHE A N 1
ATOM 747 C CA . PHE A 1 101 ? 6.369 -3.289 -13.629 1.00 85.56 101 PHE A CA 1
ATOM 748 C C . PHE A 1 101 ? 4.896 -3.211 -14.063 1.00 85.56 101 PHE A C 1
ATOM 750 O O . PHE A 1 101 ? 4.603 -3.002 -15.243 1.00 85.56 101 PHE A O 1
ATOM 757 N N . VAL A 1 102 ? 3.957 -3.322 -13.117 1.00 87.62 102 VAL A N 1
ATOM 758 C CA . VAL A 1 102 ? 2.515 -3.215 -13.404 1.00 87.62 102 VAL A CA 1
ATOM 759 C C . VAL A 1 102 ? 2.164 -1.829 -13.951 1.00 87.62 102 VAL A C 1
ATOM 761 O O . VAL A 1 102 ? 1.451 -1.714 -14.951 1.00 87.62 102 VAL A O 1
ATOM 764 N N . LEU A 1 103 ? 2.696 -0.766 -13.344 1.00 89.19 103 LEU A N 1
ATOM 765 C CA . LEU A 1 103 ? 2.482 0.606 -13.806 1.00 89.19 103 LEU A CA 1
ATOM 766 C C . LEU A 1 103 ? 3.086 0.841 -15.193 1.00 89.19 103 LEU A C 1
ATOM 768 O O . LEU A 1 103 ? 2.493 1.560 -16.002 1.00 89.19 103 LEU A O 1
ATOM 772 N N . MET A 1 104 ? 4.203 0.188 -15.516 1.00 92.06 104 MET A N 1
ATOM 773 C CA . MET A 1 104 ? 4.787 0.262 -16.851 1.00 92.06 104 MET A CA 1
ATOM 774 C C . MET A 1 104 ? 3.900 -0.361 -17.926 1.00 92.06 104 MET A C 1
ATOM 776 O O . MET A 1 104 ? 3.861 0.152 -19.046 1.00 92.06 104 MET A O 1
ATOM 780 N N . GLY A 1 105 ? 3.092 -1.364 -17.575 1.00 90.56 105 GLY A N 1
ATOM 781 C CA . GLY A 1 105 ? 2.021 -1.864 -18.438 1.00 90.56 105 GLY A CA 1
ATOM 782 C C . GLY A 1 105 ? 1.033 -0.765 -18.844 1.00 90.56 105 GLY A C 1
ATOM 783 O O . GLY A 1 105 ? 0.707 -0.629 -20.023 1.00 90.56 105 GLY A O 1
ATOM 784 N N . ASN A 1 106 ? 0.623 0.095 -17.907 1.00 92.94 106 ASN A N 1
ATOM 785 C CA . ASN A 1 106 ? -0.277 1.213 -18.212 1.00 92.94 106 ASN A CA 1
ATOM 786 C C . ASN A 1 106 ? 0.370 2.239 -19.148 1.00 92.94 106 ASN A C 1
ATOM 788 O O . ASN A 1 106 ? -0.288 2.769 -20.041 1.00 92.94 106 ASN A O 1
ATOM 792 N N . VAL A 1 107 ? 1.660 2.519 -18.977 1.00 93.31 107 VAL A N 1
ATOM 793 C CA . VAL A 1 107 ? 2.388 3.446 -19.855 1.00 93.31 107 VAL A CA 1
ATOM 794 C C . VAL A 1 107 ? 2.577 2.850 -21.254 1.00 93.31 107 VAL A C 1
ATOM 796 O O . VAL A 1 107 ? 2.412 3.558 -22.249 1.00 93.31 107 VAL A O 1
ATOM 799 N N . ALA A 1 108 ? 2.848 1.547 -21.362 1.00 92.75 108 ALA A N 1
ATOM 800 C CA . ALA A 1 108 ? 2.903 0.844 -22.644 1.00 92.75 108 ALA A CA 1
ATOM 801 C C . ALA A 1 108 ? 1.547 0.897 -23.370 1.00 92.75 108 ALA A C 1
ATOM 803 O O . ALA A 1 108 ? 1.489 1.238 -24.551 1.00 92.75 108 ALA A O 1
ATOM 804 N N . LEU A 1 109 ? 0.443 0.669 -22.649 1.00 93.94 109 LEU A N 1
ATOM 805 C CA . LEU A 1 109 ? -0.911 0.791 -23.200 1.00 93.94 109 LEU A CA 1
ATOM 806 C C . LEU A 1 109 ? -1.222 2.219 -23.661 1.00 93.94 109 LEU A C 1
ATOM 808 O O . LEU A 1 109 ? -1.746 2.410 -24.754 1.00 93.94 109 LEU A O 1
ATOM 812 N N . ARG A 1 110 ? -0.866 3.230 -22.860 1.00 92.50 110 ARG A N 1
ATOM 813 C CA . ARG A 1 110 ? -1.099 4.645 -23.195 1.00 92.50 110 ARG A CA 1
ATOM 814 C C . ARG A 1 110 ? -0.255 5.132 -24.367 1.00 92.50 110 ARG A C 1
ATOM 816 O O . ARG A 1 110 ? -0.721 5.962 -25.139 1.00 92.50 110 ARG A O 1
ATOM 823 N N . SER A 1 111 ? 0.976 4.647 -24.492 1.00 92.56 111 SER A N 1
ATOM 824 C CA . SER A 1 111 ? 1.852 4.990 -25.617 1.00 92.56 111 SER A CA 1
ATOM 825 C C . SER A 1 111 ? 1.508 4.211 -26.889 1.00 92.56 111 SER A C 1
ATOM 827 O O . SER A 1 111 ? 1.823 4.670 -27.985 1.00 92.56 111 SER A O 1
ATOM 829 N N . GLY A 1 112 ? 0.875 3.038 -26.767 1.00 94.38 112 GLY A N 1
ATOM 830 C CA . GLY A 1 112 ? 0.614 2.140 -27.892 1.00 94.38 112 GLY A CA 1
ATOM 831 C C . GLY A 1 112 ? 1.897 1.581 -28.519 1.00 94.38 112 GLY A C 1
ATOM 832 O O . GLY A 1 112 ? 1.903 1.205 -29.693 1.00 94.38 112 GLY A O 1
ATOM 833 N N . LYS A 1 113 ? 3.007 1.575 -27.770 1.00 94.44 113 LYS A N 1
ATOM 834 C CA . LYS A 1 113 ? 4.334 1.145 -28.226 1.00 94.44 113 LYS A CA 1
ATOM 835 C C . LYS A 1 113 ? 4.927 0.127 -27.258 1.00 94.44 113 LYS A C 1
ATOM 837 O O . LYS A 1 113 ? 4.603 0.101 -26.073 1.00 94.44 113 LYS A O 1
ATOM 842 N N . LYS A 1 114 ? 5.846 -0.694 -27.767 1.00 95.19 114 LYS A N 1
ATOM 843 C CA . LYS A 1 114 ? 6.724 -1.503 -26.920 1.00 95.19 114 LYS A CA 1
ATOM 844 C C . LYS A 1 114 ? 7.759 -0.583 -26.273 1.00 95.19 114 LYS A C 1
ATOM 846 O O . LYS A 1 114 ? 8.417 0.173 -26.984 1.00 95.19 114 LYS A O 1
ATOM 851 N N . LEU A 1 115 ? 7.908 -0.668 -24.956 1.00 94.75 115 LEU A N 1
ATOM 852 C CA . LEU A 1 115 ? 8.827 0.172 -24.193 1.00 94.75 115 LEU A CA 1
ATOM 853 C C . LEU A 1 115 ? 10.040 -0.637 -23.743 1.00 94.75 115 LEU A C 1
ATOM 855 O O . LEU A 1 115 ? 9.887 -1.734 -23.209 1.00 94.75 115 LEU A O 1
ATOM 859 N N . ASP A 1 116 ? 11.217 -0.056 -23.932 1.00 94.69 116 ASP A N 1
ATOM 860 C CA . ASP A 1 116 ? 12.458 -0.494 -23.310 1.00 94.69 116 ASP A CA 1
ATOM 861 C C . ASP A 1 116 ? 12.730 0.470 -22.153 1.00 94.69 116 ASP A C 1
ATOM 863 O O . ASP A 1 116 ? 12.779 1.692 -22.336 1.00 94.69 116 ASP A O 1
ATOM 867 N N . PHE A 1 117 ? 12.829 -0.079 -20.944 1.00 92.00 117 PHE A N 1
ATOM 868 C CA . PHE A 1 117 ? 12.848 0.699 -19.713 1.00 92.00 117 PHE A CA 1
ATOM 869 C C . PHE A 1 117 ? 14.120 0.436 -18.910 1.00 92.00 117 PHE A C 1
ATOM 871 O O . PHE A 1 117 ? 14.461 -0.708 -18.605 1.00 92.00 117 PHE A O 1
ATOM 878 N N . ASP A 1 118 ? 14.818 1.514 -18.567 1.00 91.00 118 ASP A N 1
ATOM 879 C CA . ASP A 1 118 ? 15.957 1.507 -17.662 1.00 91.00 118 ASP A CA 1
ATOM 880 C C . ASP A 1 118 ? 15.463 1.704 -16.227 1.00 91.00 118 ASP A C 1
ATOM 882 O O . ASP A 1 118 ? 15.238 2.831 -15.781 1.00 91.00 118 ASP A O 1
ATOM 886 N N . ALA A 1 119 ? 15.321 0.594 -15.502 1.00 84.62 119 ALA A N 1
ATOM 887 C CA . ALA A 1 119 ? 14.856 0.587 -14.116 1.00 84.62 119 ALA A CA 1
ATOM 8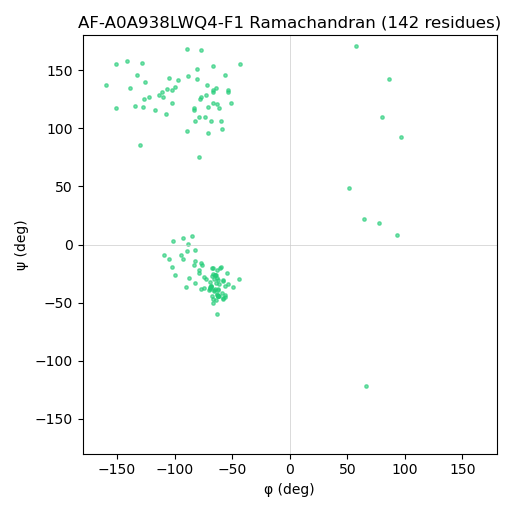88 C C . ALA A 1 119 ? 15.827 1.257 -13.132 1.00 84.62 119 ALA A C 1
ATOM 890 O O . ALA A 1 119 ? 15.417 1.670 -12.054 1.00 84.62 119 ALA A O 1
ATOM 891 N N . ARG A 1 120 ? 17.116 1.400 -13.475 1.00 83.94 120 ARG A N 1
ATOM 892 C CA . ARG A 1 120 ? 18.069 2.082 -12.582 1.00 83.94 120 ARG A CA 1
ATOM 893 C C . ARG A 1 120 ? 17.900 3.591 -12.640 1.00 83.94 120 ARG A C 1
ATOM 895 O O . ARG A 1 120 ? 18.024 4.257 -11.620 1.00 83.94 120 ARG A O 1
ATOM 902 N N . ASN A 1 121 ? 17.636 4.113 -13.835 1.00 88.50 121 ASN A N 1
ATOM 903 C CA . ASN A 1 121 ? 17.481 5.547 -14.074 1.00 88.50 121 ASN A CA 1
ATOM 904 C C . ASN A 1 121 ? 16.013 5.986 -14.192 1.00 88.50 121 ASN A C 1
ATOM 906 O O . ASN A 1 121 ? 15.756 7.159 -14.456 1.00 88.50 121 ASN A O 1
ATOM 910 N N . LEU A 1 122 ? 15.068 5.056 -14.007 1.00 87.69 122 LEU A N 1
ATOM 911 C CA . LEU A 1 122 ? 13.621 5.258 -14.099 1.00 87.69 122 LEU A CA 1
ATOM 912 C C . LEU A 1 122 ? 13.204 5.944 -15.409 1.00 87.69 122 LEU A C 1
ATOM 914 O O . LEU A 1 122 ? 12.477 6.940 -15.404 1.00 87.69 122 LEU A O 1
ATOM 918 N N . LYS A 1 123 ? 13.711 5.443 -16.544 1.00 92.31 123 LYS A N 1
ATOM 919 C CA . LYS A 1 123 ? 13.566 6.116 -17.843 1.00 92.31 123 LYS A CA 1
ATOM 920 C C . LYS A 1 123 ? 13.250 5.154 -18.983 1.00 92.31 123 LYS A C 1
ATOM 922 O O . LYS A 1 123 ? 13.913 4.136 -19.157 1.00 92.31 123 LYS A O 1
ATOM 927 N N . VAL A 1 124 ? 12.287 5.525 -19.826 1.00 94.88 124 VAL A N 1
ATOM 928 C CA . VAL A 1 124 ? 12.058 4.863 -21.119 1.00 94.88 124 VAL A CA 1
ATOM 929 C C . VAL A 1 124 ? 13.113 5.340 -22.116 1.00 94.88 124 VAL A C 1
ATOM 931 O O . VAL A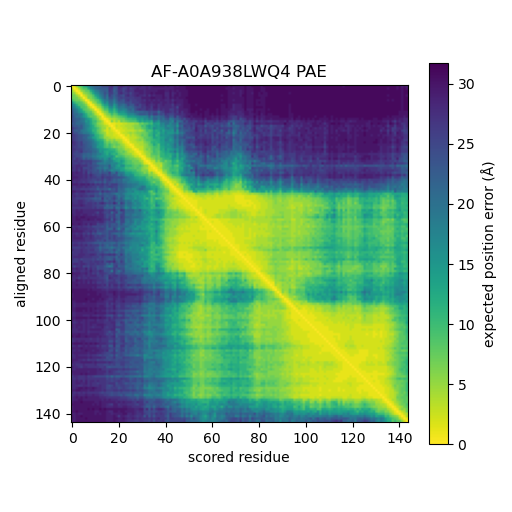 1 124 ? 13.279 6.547 -22.324 1.00 94.88 124 VAL A O 1
ATOM 934 N N . THR A 1 125 ? 13.811 4.399 -22.748 1.00 96.25 125 THR A N 1
ATOM 935 C CA . THR A 1 125 ? 14.975 4.684 -23.604 1.00 96.25 125 THR A CA 1
ATOM 936 C C . THR A 1 125 ? 14.650 4.697 -25.095 1.00 96.25 125 THR A C 1
ATOM 938 O O . THR A 1 125 ? 15.318 5.398 -25.850 1.00 96.25 125 THR A O 1
ATOM 941 N N . ASN A 1 126 ? 13.616 3.970 -25.524 1.00 96.50 126 ASN A N 1
ATOM 942 C CA . ASN A 1 126 ? 13.284 3.781 -26.939 1.00 96.50 126 ASN A CA 1
ATOM 943 C C . ASN A 1 126 ? 12.110 4.647 -27.445 1.00 96.50 126 ASN A C 1
ATOM 945 O O . ASN A 1 126 ? 11.992 4.866 -28.648 1.00 96.50 126 ASN A O 1
ATOM 949 N N . VAL A 1 127 ? 11.262 5.158 -26.546 1.00 95.75 127 VAL A N 1
ATOM 950 C CA . VAL A 1 127 ? 10.131 6.054 -26.853 1.00 95.75 127 VAL A CA 1
ATOM 951 C C . VAL A 1 127 ? 10.191 7.268 -25.914 1.00 95.75 127 VAL A C 1
ATOM 953 O O . VAL A 1 127 ? 9.579 7.244 -24.842 1.00 95.75 127 VAL A O 1
ATOM 956 N N . PRO A 1 128 ? 10.959 8.323 -26.255 1.00 93.25 128 PRO A N 1
ATOM 957 C CA . PRO A 1 128 ? 11.194 9.460 -25.365 1.00 93.25 128 PRO A CA 1
ATOM 958 C C . PRO A 1 128 ? 9.913 10.141 -24.878 1.00 93.25 128 PRO A C 1
ATOM 960 O O . PRO A 1 128 ? 9.840 10.534 -23.714 1.00 93.25 128 PRO A O 1
ATOM 963 N N . GLU A 1 129 ? 8.886 10.215 -25.726 1.00 93.06 129 GLU A N 1
ATOM 964 C CA . GLU A 1 129 ? 7.600 10.843 -25.421 1.00 93.06 129 GLU A CA 1
ATOM 965 C C . GLU A 1 129 ? 6.848 10.103 -24.310 1.00 93.06 129 GLU A C 1
ATOM 967 O O . GLU A 1 129 ? 6.070 10.724 -23.591 1.00 93.06 129 GLU A O 1
ATOM 972 N N . ALA A 1 130 ?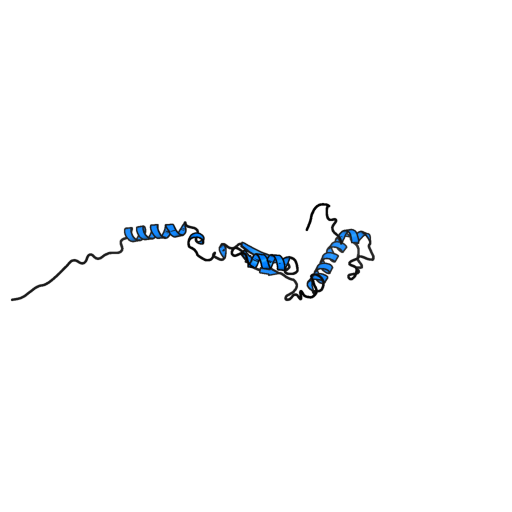 7.083 8.801 -24.114 1.00 93.94 130 ALA A N 1
ATOM 973 C CA . ALA A 1 130 ? 6.432 8.027 -23.056 1.00 93.94 130 ALA A CA 1
ATOM 974 C C . ALA A 1 130 ? 6.884 8.453 -21.647 1.00 93.94 130 ALA A C 1
ATOM 976 O O . ALA A 1 130 ? 6.150 8.241 -20.681 1.00 93.94 130 ALA A O 1
ATOM 977 N N . ASN A 1 131 ? 8.045 9.112 -21.520 1.00 92.75 131 ASN A N 1
ATOM 978 C CA . ASN A 1 131 ? 8.534 9.621 -20.235 1.00 92.75 131 ASN A CA 1
ATOM 979 C C . ASN A 1 131 ? 7.610 10.693 -19.632 1.00 92.75 131 ASN A C 1
ATOM 981 O O . ASN A 1 131 ? 7.593 10.850 -18.414 1.00 92.75 131 ASN A O 1
ATOM 985 N N . GLN A 1 132 ? 6.776 11.359 -20.444 1.00 91.25 132 GLN A N 1
ATOM 986 C CA . GLN A 1 132 ? 5.751 12.292 -19.952 1.00 91.25 132 GLN A CA 1
ATOM 987 C C . GLN A 1 132 ? 4.728 11.616 -19.018 1.00 91.25 132 GLN A C 1
ATOM 989 O O . GLN A 1 132 ? 4.022 12.285 -18.275 1.00 91.25 132 GLN A O 1
ATOM 994 N N . PHE A 1 133 ? 4.606 10.285 -19.075 1.00 90.56 133 PHE A N 1
ATOM 995 C CA . PHE A 1 133 ? 3.675 9.519 -18.249 1.00 90.56 133 PHE A CA 1
ATOM 996 C C . PHE A 1 133 ? 4.306 8.983 -16.959 1.00 90.56 133 PHE A C 1
ATOM 998 O O . PHE A 1 133 ? 3.575 8.457 -16.123 1.00 90.56 133 PHE A O 1
ATOM 1005 N N . LEU A 1 134 ? 5.632 9.087 -16.807 1.00 88.25 134 LEU A N 1
ATOM 1006 C CA . LEU A 1 134 ? 6.356 8.595 -15.632 1.00 88.25 134 LEU A CA 1
ATOM 1007 C C . LEU A 1 134 ? 6.319 9.581 -14.468 1.00 88.25 134 LEU A C 1
ATOM 1009 O O . LEU A 1 134 ? 6.298 9.161 -13.314 1.00 88.25 134 LEU A O 1
ATOM 1013 N N . GLN A 1 135 ? 6.314 10.881 -14.763 1.00 80.12 135 GLN A N 1
ATOM 1014 C CA . GLN A 1 135 ? 6.242 11.915 -13.740 1.00 80.12 135 GLN A CA 1
ATOM 1015 C C . GLN A 1 135 ? 4.927 12.683 -13.845 1.00 80.12 135 GLN A C 1
ATOM 1017 O O . GLN A 1 135 ? 4.571 13.139 -14.930 1.00 80.12 135 GLN A O 1
ATOM 1022 N N . PRO A 1 136 ? 4.183 12.825 -12.737 1.00 74.50 136 PRO A N 1
ATOM 1023 C CA . PRO A 1 136 ? 3.020 13.689 -12.714 1.00 74.50 136 PRO A CA 1
ATOM 1024 C C . PRO A 1 136 ? 3.451 15.160 -12.735 1.00 74.50 136 PRO A C 1
ATOM 1026 O O . PRO A 1 136 ? 4.337 15.569 -11.983 1.00 74.50 136 PRO A O 1
ATOM 1029 N N . ASP A 1 137 ? 2.758 15.974 -13.529 1.00 75.44 137 ASP A N 1
ATOM 1030 C CA . ASP A 1 137 ? 2.854 17.429 -13.436 1.00 75.44 137 ASP A CA 1
ATOM 1031 C C . ASP A 1 137 ? 2.175 17.895 -12.142 1.00 75.44 137 ASP A C 1
ATOM 1033 O O . ASP A 1 137 ? 0.951 18.064 -12.064 1.00 75.44 137 ASP A O 1
ATOM 1037 N N . TYR A 1 138 ? 2.967 18.087 -11.089 1.00 73.81 138 TYR A N 1
ATOM 1038 C CA . TYR A 1 138 ? 2.465 18.687 -9.861 1.00 73.81 138 TYR A CA 1
ATOM 1039 C C . TYR A 1 138 ? 2.090 20.147 -10.118 1.00 73.81 138 TYR A C 1
ATOM 1041 O O . TYR A 1 138 ? 2.909 20.970 -10.526 1.00 73.81 138 TYR A O 1
ATOM 1049 N N . ARG A 1 139 ? 0.826 20.491 -9.855 1.00 76.75 139 ARG A N 1
ATOM 1050 C CA . ARG A 1 139 ? 0.366 21.881 -9.937 1.00 76.75 139 ARG A CA 1
ATOM 1051 C C . ARG A 1 139 ? 1.046 22.716 -8.855 1.00 76.75 139 ARG A C 1
ATOM 1053 O O . ARG A 1 139 ? 1.043 22.333 -7.684 1.00 76.75 139 ARG A O 1
ATOM 1060 N N . ALA A 1 140 ? 1.560 23.881 -9.244 1.00 79.00 140 ALA A N 1
ATOM 1061 C CA . ALA A 1 140 ? 2.159 24.835 -8.319 1.00 79.00 140 ALA A CA 1
ATOM 1062 C C . ALA A 1 140 ? 1.193 25.175 -7.164 1.00 79.00 140 ALA A C 1
ATOM 1064 O O . ALA A 1 140 ? 0.015 25.453 -7.392 1.00 79.00 140 ALA A O 1
ATOM 1065 N N . GLY A 1 141 ? 1.699 25.148 -5.926 1.00 79.38 141 GLY A N 1
ATOM 1066 C CA . GLY A 1 141 ? 0.952 25.541 -4.723 1.00 79.38 141 GLY A CA 1
ATOM 1067 C C . GLY A 1 141 ? 0.234 24.418 -3.963 1.00 79.38 141 GLY A C 1
ATOM 1068 O O . GLY A 1 141 ? -0.512 24.713 -3.033 1.00 79.38 141 GLY A O 1
ATOM 1069 N N . ARG A 1 142 ? 0.438 23.141 -4.311 1.00 57.00 142 ARG A N 1
ATOM 1070 C CA . ARG A 1 142 ? -0.031 21.993 -3.510 1.00 57.00 142 ARG A CA 1
ATOM 1071 C C . ARG A 1 142 ? 1.174 21.340 -2.831 1.00 57.00 142 ARG A C 1
ATOM 1073 O O . ARG A 1 142 ? 2.024 20.793 -3.525 1.00 57.00 142 ARG A O 1
ATOM 1080 N N . SER A 1 143 ? 1.263 21.419 -1.503 1.00 53.66 143 SER A N 1
ATOM 1081 C CA . SER A 1 143 ? 2.208 20.603 -0.730 1.00 53.66 143 SER A CA 1
ATOM 1082 C C . SER A 1 143 ? 1.635 19.198 -0.529 1.00 53.66 143 SER A C 1
ATOM 1084 O O . SER A 1 143 ? 0.422 19.053 -0.350 1.00 53.66 143 SER A O 1
ATOM 1086 N N . LEU A 1 144 ? 2.510 18.192 -0.594 1.00 51.31 144 LEU A N 1
ATOM 1087 C CA . LEU A 1 144 ? 2.251 16.834 -0.109 1.00 51.31 144 LEU A CA 1
ATOM 1088 C C . LEU A 1 144 ? 2.259 16.804 1.423 1.00 51.31 144 LEU A C 1
ATOM 1090 O O . LEU A 1 144 ? 3.014 17.616 2.008 1.00 51.31 144 LEU A O 1
#

Solvent-accessible surface area (backbone atoms only — not comparable to full-atom values): 9405 Å² total; per-residue (Å²): 140,84,87,84,85,88,83,85,86,74,81,78,86,69,91,42,71,68,58,53,50,55,50,50,56,60,56,51,58,63,73,73,47,61,56,74,81,74,72,52,81,80,53,81,87,75,31,50,76,39,75,47,74,48,58,64,66,71,34,44,55,52,49,57,56,47,71,72,39,87,56,47,36,83,73,47,80,45,62,95,57,98,72,81,62,70,89,53,44,81,63,61,31,78,65,31,58,51,49,51,52,57,53,47,51,56,50,29,62,73,63,73,47,90,74,47,70,41,78,90,76,75,39,47,74,76,45,67,75,54,46,67,73,75,54,81,85,76,62,88,93,67,83,132

pLDDT: mean 77.61, std 14.89, range [36.28, 96.5]